Protein AF-A0A520JS48-F1 (afdb_monomer_lite)

Sequence (158 aa):
MTRPGLSRAAVHRIACAVVATEMARLRDPAPPAATRGDWPEAMPIGDEGLGLDSMEQLGALGALAEAFDLDDDTLGEGPPQTVGAWTDWILRAHATGTDRIAVRTSGSTGSPRLCVHAVPDLLEEAAFFATRFADRRRVVALVPADHLYGLVWTALLP

Radius of gyration: 15.55 Å; chains: 1; bounding box: 39×33×46 Å

Foldseek 3Di:
DDQDDFDLQLLLQQLQLQLLVQQVVVDVPRDDPVPGRPDDQAAFCPPRGVNQDPVSLVSSVVSLCLFQVDDPVLAPPDRDGTSNSSSVSSVSRVVVPRQKGWAWDPQPPHGTDIDIDGNSVLLVVLVVVCVVPVVDDDQDDPDRCSHSVCVNRVRRND

Secondary structure (DSSP, 8-state):
-PPPPPPHHHHHHHHHHHHHHHHHHHSSSPPPGGGSS---TT-BSSTTTT---HHHHHHHHHHHHHHHT--GGGS-SS---BHHHHHHHHHHHHHHT--EEEEE---TTSS--EEEEEHHHHHHHHHHHHHHTTT-------S-TTSHHHIIIIII--

pLDDT: mean 88.75, std 9.82, range [43.44, 97.25]

Structure (mmCIF, N/CA/C/O backbone):
data_AF-A0A520JS48-F1
#
_entry.id   AF-A0A520JS48-F1
#
loop_
_atom_site.group_PDB
_atom_site.id
_atom_site.type_symbol
_atom_site.label_atom_id
_atom_site.label_alt_id
_atom_site.label_comp_id
_atom_site.label_asym_id
_atom_site.label_entity_id
_atom_site.label_seq_id
_atom_site.pdbx_PDB_ins_code
_atom_site.Cartn_x
_atom_site.Cartn_y
_atom_site.Cartn_z
_atom_site.occupancy
_atom_site.B_iso_or_equiv
_atom_site.auth_seq_id
_atom_site.auth_comp_id
_atom_site.auth_asym_id
_atom_site.auth_atom_id
_atom_site.pdbx_PDB_model_num
ATOM 1 N N . MET A 1 1 ? 1.373 10.413 -24.284 1.00 43.44 1 MET A N 1
ATOM 2 C CA . MET A 1 1 ? 1.619 9.094 -23.665 1.00 43.44 1 MET A CA 1
ATOM 3 C C . MET A 1 1 ? 1.096 9.181 -22.245 1.00 43.44 1 MET A C 1
ATOM 5 O O . MET A 1 1 ? 1.513 10.086 -21.536 1.00 43.44 1 MET A O 1
ATOM 9 N N . THR A 1 2 ? 0.122 8.357 -21.867 1.00 55.44 2 THR A N 1
ATOM 10 C CA . THR A 1 2 ? -0.364 8.269 -20.482 1.00 55.44 2 THR A CA 1
ATOM 11 C C . THR A 1 2 ? 0.753 7.695 -19.614 1.00 55.44 2 THR A C 1
ATOM 13 O O . THR A 1 2 ? 1.323 6.661 -19.961 1.00 55.44 2 THR A O 1
ATOM 16 N N . ARG A 1 3 ? 1.118 8.384 -18.526 1.00 63.75 3 ARG A N 1
ATOM 17 C CA . ARG A 1 3 ? 2.050 7.834 -17.532 1.00 63.75 3 ARG A CA 1
ATOM 18 C C . ARG A 1 3 ? 1.439 6.556 -16.937 1.00 63.75 3 ARG A C 1
ATOM 20 O O . ARG A 1 3 ? 0.235 6.559 -16.672 1.00 63.75 3 ARG A O 1
ATOM 27 N N . PRO A 1 4 ? 2.213 5.473 -16.753 1.00 75.06 4 PRO A N 1
ATOM 28 C CA . PRO A 1 4 ? 1.721 4.306 -16.034 1.00 75.06 4 PRO A CA 1
ATOM 29 C C . PRO A 1 4 ? 1.412 4.712 -14.588 1.00 75.06 4 PRO A C 1
ATOM 31 O O . PRO A 1 4 ? 2.212 5.394 -13.955 1.00 75.06 4 PRO A O 1
ATOM 34 N N . GLY A 1 5 ? 0.232 4.334 -14.099 1.00 87.00 5 GLY A N 1
ATOM 35 C CA . GLY A 1 5 ? -0.187 4.544 -12.714 1.00 87.00 5 GLY A CA 1
ATOM 36 C C . GLY A 1 5 ? -0.090 3.257 -11.897 1.00 87.00 5 GLY A C 1
ATOM 37 O O . GLY A 1 5 ? 0.118 2.171 -12.445 1.00 87.00 5 GLY A O 1
ATOM 38 N N . LEU A 1 6 ? -0.273 3.368 -10.581 1.00 93.75 6 LEU A N 1
ATOM 39 C CA . LEU A 1 6 ? -0.342 2.205 -9.698 1.00 93.75 6 LEU A CA 1
ATOM 40 C C . LEU A 1 6 ? -1.542 1.322 -10.063 1.00 93.75 6 LEU A C 1
ATOM 42 O O . LEU A 1 6 ? -2.660 1.803 -10.251 1.00 93.75 6 LEU A O 1
ATOM 46 N N . SER A 1 7 ? -1.326 0.008 -10.134 1.00 94.44 7 SER A N 1
ATOM 47 C CA . SER A 1 7 ? -2.433 -0.934 -10.296 1.00 94.44 7 SER A CA 1
ATOM 48 C C . SER A 1 7 ? -3.225 -1.061 -8.992 1.00 94.44 7 SER A C 1
ATOM 50 O O . SER A 1 7 ? -2.658 -0.986 -7.901 1.00 94.44 7 SER A O 1
ATOM 52 N N . ARG A 1 8 ? -4.530 -1.342 -9.090 1.00 95.81 8 ARG A N 1
ATOM 53 C CA . ARG A 1 8 ? -5.386 -1.620 -7.922 1.00 95.81 8 ARG A CA 1
ATOM 54 C C . ARG A 1 8 ? -4.809 -2.719 -7.025 1.00 95.81 8 ARG A C 1
ATOM 56 O O . ARG A 1 8 ? -4.783 -2.564 -5.812 1.00 95.81 8 ARG A O 1
ATOM 63 N N . ALA A 1 9 ? -4.283 -3.790 -7.623 1.00 95.19 9 ALA A N 1
ATOM 64 C CA . ALA A 1 9 ? -3.664 -4.883 -6.878 1.00 95.19 9 ALA A CA 1
ATOM 65 C C . ALA A 1 9 ? -2.409 -4.439 -6.105 1.00 95.19 9 ALA A C 1
ATOM 67 O O . ALA A 1 9 ? -2.207 -4.875 -4.973 1.00 95.19 9 ALA A O 1
ATOM 68 N N . ALA A 1 10 ? -1.579 -3.570 -6.692 1.00 95.25 10 ALA A N 1
ATOM 69 C CA . ALA A 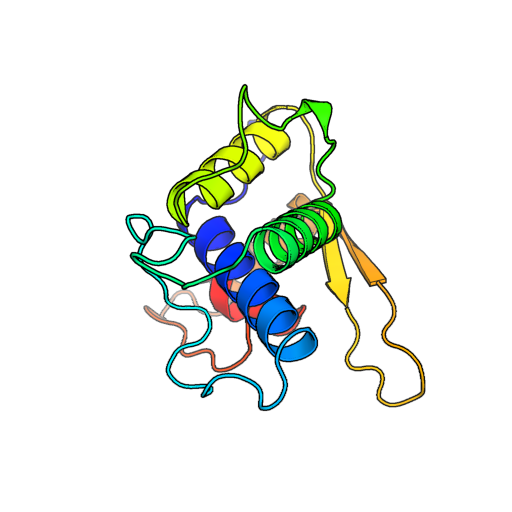1 10 ? -0.413 -3.020 -6.009 1.00 95.25 10 ALA A CA 1
ATOM 70 C C . ALA A 1 10 ? -0.832 -2.126 -4.835 1.00 95.25 10 ALA A C 1
ATOM 72 O O . ALA A 1 10 ? -0.380 -2.352 -3.714 1.00 95.25 10 ALA A O 1
ATOM 73 N N . VAL A 1 11 ? -1.747 -1.177 -5.072 1.00 96.88 11 VAL A N 1
ATOM 74 C CA . VAL A 1 11 ? -2.274 -0.285 -4.024 1.00 96.88 11 VAL A CA 1
ATOM 75 C C . VAL A 1 11 ? -2.865 -1.088 -2.873 1.00 96.88 11 VAL A C 1
ATOM 77 O O . VAL A 1 11 ? -2.534 -0.825 -1.723 1.00 96.88 11 VAL A O 1
ATOM 80 N N . HIS A 1 12 ? -3.664 -2.110 -3.175 1.00 96.94 12 HIS A N 1
ATOM 81 C CA . HIS A 1 12 ? -4.269 -2.972 -2.169 1.00 96.94 12 HIS A CA 1
ATOM 82 C C . HIS A 1 12 ? -3.224 -3.646 -1.266 1.00 96.94 12 HIS A C 1
ATOM 84 O O . HIS A 1 12 ? -3.346 -3.599 -0.043 1.00 96.94 12 HIS A O 1
ATOM 90 N N . ARG A 1 13 ? -2.164 -4.235 -1.845 1.00 95.44 13 ARG A N 1
ATOM 91 C CA . ARG A 1 13 ? -1.099 -4.888 -1.059 1.00 95.44 13 ARG A CA 1
ATOM 92 C C . ARG A 1 13 ? -0.329 -3.898 -0.192 1.00 95.44 13 ARG A C 1
ATOM 94 O O . ARG A 1 13 ? -0.024 -4.207 0.956 1.00 95.44 13 ARG A O 1
ATOM 101 N N . ILE A 1 14 ? -0.026 -2.718 -0.730 1.00 96.44 14 ILE A N 1
ATOM 102 C CA . ILE A 1 14 ? 0.685 -1.667 0.008 1.00 96.44 14 ILE A CA 1
ATOM 103 C C . ILE A 1 14 ? -0.191 -1.154 1.154 1.00 96.44 14 ILE A C 1
ATOM 105 O O . ILE A 1 14 ? 0.267 -1.117 2.291 1.00 96.44 14 ILE A O 1
ATOM 109 N N . ALA A 1 15 ? -1.461 -0.840 0.887 1.00 97.00 15 ALA A N 1
ATOM 110 C CA . ALA A 1 15 ? -2.398 -0.349 1.893 1.00 97.00 15 ALA A CA 1
ATOM 111 C C . ALA A 1 15 ? -2.578 -1.350 3.044 1.00 97.00 15 ALA A C 1
ATOM 113 O O . ALA A 1 15 ? -2.477 -0.974 4.211 1.00 97.00 15 ALA A O 1
ATOM 114 N N . CYS A 1 16 ? -2.766 -2.636 2.731 1.00 96.25 16 CYS A N 1
ATOM 115 C CA . CYS A 1 16 ? -2.875 -3.668 3.759 1.00 96.25 16 CYS A CA 1
ATOM 116 C C . CYS A 1 16 ? -1.588 -3.798 4.589 1.00 96.25 16 CYS A C 1
ATOM 118 O O . CYS A 1 16 ? -1.669 -3.958 5.805 1.00 96.25 16 CYS A O 1
ATOM 120 N N . ALA A 1 17 ? -0.407 -3.708 3.964 1.00 95.00 17 ALA A N 1
ATOM 121 C CA . ALA A 1 17 ? 0.867 -3.754 4.682 1.00 95.00 17 ALA A CA 1
ATOM 122 C C . ALA A 1 17 ? 1.045 -2.550 5.623 1.00 95.00 17 ALA A C 1
ATOM 124 O O . ALA A 1 17 ? 1.350 -2.744 6.799 1.00 95.00 17 ALA A O 1
ATOM 125 N N . VAL A 1 18 ? 0.777 -1.333 5.137 1.00 95.56 18 VAL A N 1
ATOM 126 C CA . VAL A 1 18 ? 0.857 -0.091 5.927 1.00 95.56 18 VAL A CA 1
ATOM 127 C C . VAL A 1 18 ? -0.059 -0.164 7.146 1.00 95.56 18 VAL A C 1
ATOM 129 O O . VAL A 1 18 ? 0.388 0.052 8.274 1.00 95.56 18 VAL A O 1
ATOM 132 N N . VAL A 1 19 ? -1.328 -0.533 6.947 1.00 95.25 19 VAL A N 1
ATOM 133 C CA . VAL A 1 19 ? -2.291 -0.628 8.051 1.00 95.25 19 VAL A CA 1
ATOM 134 C C . VAL A 1 19 ? -1.918 -1.754 9.014 1.00 95.25 19 VAL A C 1
ATOM 136 O O . VAL A 1 19 ? -2.012 -1.571 10.224 1.00 95.25 19 VAL A O 1
ATOM 139 N N . ALA A 1 20 ? -1.434 -2.898 8.526 1.00 93.38 20 ALA A N 1
ATOM 140 C CA . ALA A 1 20 ? -0.993 -3.980 9.403 1.00 93.38 20 ALA A CA 1
ATOM 141 C C . ALA A 1 20 ? 0.195 -3.577 10.293 1.00 93.38 20 ALA A C 1
ATOM 143 O O . ALA A 1 20 ? 0.241 -3.969 11.465 1.00 93.38 20 ALA A O 1
ATOM 144 N N . THR A 1 21 ? 1.138 -2.795 9.763 1.00 91.19 21 THR A N 1
ATOM 145 C CA . THR A 1 21 ? 2.250 -2.229 10.539 1.00 91.19 21 THR A CA 1
ATOM 146 C C . THR A 1 21 ? 1.750 -1.229 11.575 1.00 91.19 21 THR A C 1
ATOM 148 O O . THR A 1 21 ? 2.160 -1.299 12.735 1.00 91.19 21 THR A O 1
ATOM 151 N N . GLU A 1 22 ? 0.810 -0.360 11.205 1.00 92.56 22 GLU A N 1
ATOM 152 C CA . GLU A 1 22 ? 0.241 0.622 12.130 1.00 92.56 22 GLU A CA 1
ATOM 153 C C . GLU A 1 22 ? -0.572 -0.041 13.253 1.00 92.56 22 GLU A C 1
ATOM 155 O O . GLU A 1 22 ? -0.377 0.263 14.429 1.00 92.56 22 GLU A O 1
ATOM 160 N N . MET A 1 23 ? -1.395 -1.042 12.937 1.00 90.44 23 MET A N 1
ATOM 161 C CA . MET A 1 23 ? -2.104 -1.841 13.944 1.00 90.44 23 MET A CA 1
ATOM 162 C C . MET A 1 23 ? -1.139 -2.525 14.917 1.00 90.44 23 MET A C 1
ATOM 164 O O . MET A 1 23 ? -1.391 -2.571 16.120 1.00 90.44 23 MET A O 1
ATOM 168 N N . ALA A 1 24 ? -0.022 -3.061 14.414 1.00 89.00 24 ALA A N 1
ATOM 169 C CA . ALA A 1 24 ? 0.999 -3.680 15.255 1.00 89.00 24 ALA A CA 1
ATOM 170 C C . ALA A 1 24 ? 1.724 -2.675 16.160 1.00 89.00 24 ALA A C 1
ATOM 172 O O . ALA A 1 24 ? 2.263 -3.078 17.188 1.00 89.00 24 ALA A O 1
ATOM 173 N N . ARG A 1 25 ? 1.737 -1.391 15.790 1.00 87.38 25 ARG A N 1
ATOM 174 C CA . ARG A 1 25 ? 2.275 -0.297 16.603 1.00 87.38 25 ARG A CA 1
ATOM 175 C C . ARG A 1 25 ? 1.291 0.156 17.686 1.00 87.38 25 ARG A C 1
ATOM 177 O O . ARG A 1 25 ? 1.731 0.554 18.761 1.00 87.38 25 ARG A O 1
ATOM 184 N N . LEU A 1 26 ? -0.010 0.133 17.390 1.00 87.62 26 LEU A N 1
ATOM 185 C CA . LEU A 1 26 ? -1.070 0.608 18.287 1.00 87.62 26 LEU A CA 1
ATOM 186 C C . LEU A 1 26 ? -1.507 -0.437 19.326 1.00 87.62 26 LEU A C 1
ATOM 188 O O . LEU A 1 26 ? -1.907 -0.061 20.426 1.00 87.62 26 LEU A O 1
ATOM 192 N N . ARG A 1 27 ? -1.422 -1.733 19.003 1.00 86.88 27 ARG A N 1
ATOM 193 C CA . ARG A 1 27 ? -1.875 -2.830 19.875 1.00 86.88 27 ARG A CA 1
ATOM 194 C C . ARG A 1 27 ? -0.732 -3.455 20.676 1.00 86.88 27 ARG A C 1
ATOM 196 O O . ARG A 1 27 ? 0.302 -3.808 20.112 1.00 86.88 27 ARG A O 1
ATOM 203 N N . ASP A 1 28 ? -0.980 -3.698 21.963 1.00 81.88 28 ASP A N 1
ATOM 204 C CA . ASP A 1 28 ? -0.127 -4.504 22.844 1.00 81.88 28 ASP A CA 1
ATOM 205 C C . ASP A 1 28 ? -0.968 -5.595 23.550 1.00 81.88 28 ASP A C 1
ATOM 207 O O . ASP A 1 28 ? -1.863 -5.255 24.329 1.00 81.88 28 ASP A O 1
ATOM 211 N N . PRO A 1 29 ? -0.747 -6.899 23.279 1.00 80.00 29 PRO A N 1
ATOM 212 C CA . PRO A 1 29 ? 0.253 -7.448 22.367 1.00 80.00 29 PRO A CA 1
ATOM 213 C C . PRO A 1 29 ? -0.122 -7.249 20.894 1.00 80.00 29 PRO A C 1
ATOM 215 O O . PRO A 1 29 ? -1.295 -7.241 20.513 1.00 80.00 29 PRO A O 1
ATOM 218 N N . ALA A 1 30 ? 0.897 -7.149 20.043 1.00 74.50 30 ALA A N 1
ATOM 219 C CA . ALA A 1 30 ? 0.693 -7.010 18.609 1.00 74.50 30 ALA A CA 1
ATOM 220 C C . ALA A 1 30 ? -0.052 -8.234 18.020 1.00 74.50 30 ALA A C 1
ATOM 222 O O . ALA A 1 30 ? 0.212 -9.374 18.420 1.00 74.50 30 ALA A O 1
ATOM 223 N N . PRO A 1 31 ? -0.934 -8.041 17.020 1.00 72.19 31 PRO A N 1
ATOM 224 C CA . PRO A 1 31 ? -1.699 -9.127 16.413 1.00 72.19 31 PRO A CA 1
ATOM 225 C C . PRO A 1 31 ? -0.786 -10.157 15.719 1.00 72.19 31 PRO A C 1
ATOM 227 O O . PRO A 1 31 ? 0.287 -9.782 15.231 1.00 72.19 31 PRO A O 1
ATOM 230 N N . PRO A 1 32 ? -1.187 -11.440 15.618 1.00 68.19 32 PRO A N 1
ATOM 231 C CA . PRO A 1 32 ? -0.378 -12.489 14.993 1.00 68.19 32 PRO A CA 1
ATOM 232 C C . PRO A 1 32 ? 0.061 -12.136 13.564 1.00 68.19 32 PRO A C 1
ATOM 234 O O . PRO A 1 32 ? -0.698 -11.555 12.795 1.00 68.19 32 PRO A O 1
ATOM 237 N N . ALA A 1 33 ? 1.279 -12.521 13.170 1.00 63.53 33 ALA A N 1
ATOM 238 C CA . ALA A 1 33 ? 1.807 -12.215 11.835 1.00 63.53 33 ALA A CA 1
ATOM 239 C C . ALA A 1 33 ? 0.995 -12.859 10.692 1.00 63.53 33 ALA A C 1
ATOM 241 O O . ALA A 1 33 ? 0.868 -12.268 9.628 1.00 63.53 33 ALA A O 1
ATOM 242 N N . ALA A 1 34 ? 0.400 -14.035 10.928 1.00 52.84 34 ALA A N 1
ATOM 243 C CA . ALA A 1 34 ? -0.387 -14.773 9.935 1.00 52.84 34 ALA A CA 1
ATOM 244 C C . ALA A 1 34 ? -1.698 -14.075 9.518 1.00 52.84 34 ALA A C 1
ATOM 246 O O . ALA A 1 34 ? -2.314 -14.473 8.537 1.00 52.84 34 ALA A O 1
A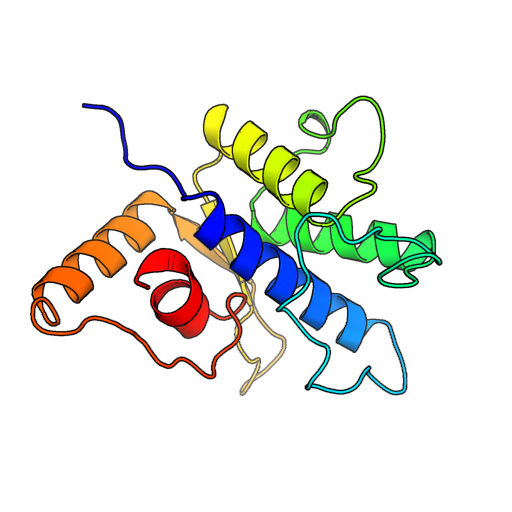TOM 247 N N . THR A 1 35 ? -2.131 -13.051 10.258 1.00 60.50 35 THR A N 1
ATOM 248 C CA . THR A 1 35 ? -3.343 -12.267 9.971 1.00 60.50 35 THR A CA 1
ATOM 249 C C . THR A 1 35 ? -3.036 -10.880 9.401 1.00 60.50 35 THR A C 1
ATOM 251 O O . THR A 1 35 ? -3.945 -10.062 9.294 1.00 60.50 35 THR A O 1
ATOM 254 N N . ARG A 1 36 ? -1.770 -10.575 9.079 1.00 68.25 36 ARG A N 1
ATOM 255 C CA . ARG A 1 36 ? -1.337 -9.240 8.637 1.00 68.25 36 ARG A CA 1
ATOM 256 C C . ARG A 1 36 ? -1.279 -9.150 7.113 1.00 68.25 36 ARG A C 1
ATOM 258 O O . ARG A 1 36 ? -0.564 -9.922 6.488 1.00 68.25 36 ARG A O 1
ATOM 265 N N . GLY A 1 37 ? -1.950 -8.153 6.539 1.00 71.19 37 GLY A N 1
ATOM 266 C CA . GLY A 1 37 ? -1.601 -7.636 5.212 1.00 71.19 37 GLY A CA 1
ATOM 267 C C . GLY A 1 37 ? -2.230 -8.322 3.990 1.00 71.19 37 GLY A C 1
ATOM 268 O O . GLY A 1 37 ? -2.075 -7.794 2.895 1.00 71.19 37 GLY A O 1
ATOM 269 N N . ASP A 1 38 ? -2.973 -9.421 4.162 1.00 83.44 38 ASP A N 1
ATOM 270 C CA . ASP A 1 38 ? -3.628 -10.171 3.068 1.00 83.44 38 ASP A CA 1
ATOM 271 C C . ASP A 1 38 ? -5.169 -10.151 3.179 1.00 83.44 38 ASP A C 1
ATOM 273 O O . ASP A 1 38 ? -5.858 -11.141 2.916 1.00 83.44 38 ASP A O 1
ATOM 277 N N . TRP A 1 39 ? -5.738 -9.032 3.627 1.00 93.19 39 TRP A N 1
ATOM 278 C CA . TRP A 1 39 ? -7.186 -8.901 3.811 1.00 93.19 39 TRP A CA 1
ATOM 279 C C . TRP A 1 39 ? -7.913 -8.752 2.470 1.00 93.19 39 TRP A C 1
ATOM 281 O O . TRP A 1 39 ? -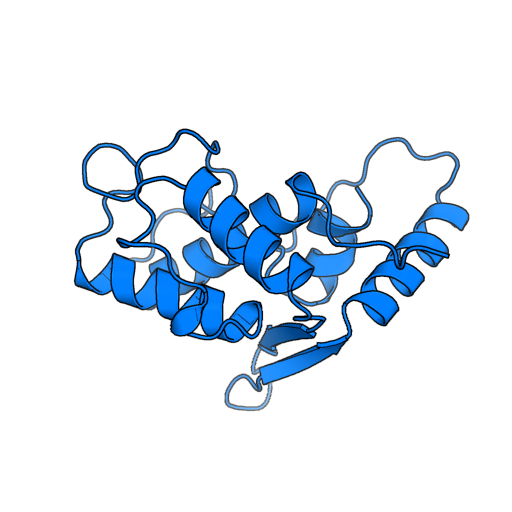7.402 -8.075 1.589 1.00 93.19 39 TRP A O 1
ATOM 291 N N . PRO A 1 40 ? -9.100 -9.351 2.275 1.00 95.06 40 PRO A N 1
ATOM 292 C CA . PRO A 1 40 ? -9.859 -9.168 1.042 1.00 95.06 40 PRO A CA 1
ATOM 293 C C . PRO A 1 40 ? -10.482 -7.768 0.978 1.00 95.06 40 PRO A C 1
ATOM 295 O O . PRO A 1 40 ? -10.897 -7.223 1.996 1.00 95.06 40 PRO A O 1
ATOM 298 N N . GLU A 1 41 ? -10.663 -7.223 -0.229 1.00 96.50 41 GLU A N 1
ATOM 299 C CA . GLU A 1 41 ? -11.230 -5.875 -0.427 1.00 96.50 41 GLU A CA 1
ATOM 300 C C . GLU A 1 41 ? -12.610 -5.674 0.225 1.00 96.50 41 GLU A C 1
ATOM 302 O O . GLU A 1 41 ? -12.936 -4.581 0.684 1.00 96.50 41 GLU A O 1
ATOM 307 N N . ALA A 1 42 ? -13.425 -6.729 0.282 1.00 96.69 42 ALA A N 1
ATOM 308 C CA . ALA A 1 42 ? -14.755 -6.684 0.884 1.00 96.69 42 ALA A CA 1
ATOM 309 C C . ALA A 1 42 ? -14.738 -6.684 2.424 1.00 96.69 42 ALA A C 1
ATOM 311 O O . ALA A 1 42 ? -15.795 -6.550 3.033 1.00 96.69 42 ALA A O 1
ATOM 312 N N . MET A 1 43 ? -13.573 -6.865 3.058 1.00 96.06 43 MET A N 1
ATOM 313 C CA . MET A 1 43 ? -13.461 -6.931 4.512 1.00 96.06 43 MET A CA 1
ATOM 314 C C . MET A 1 43 ? -13.868 -5.594 5.150 1.00 96.06 43 MET A C 1
ATOM 316 O O . MET A 1 43 ? -13.275 -4.562 4.807 1.00 96.06 43 MET A O 1
ATOM 320 N N . PRO A 1 44 ? -14.846 -5.600 6.077 1.00 96.69 44 PRO A N 1
ATOM 321 C CA . PRO A 1 44 ? -15.182 -4.426 6.871 1.00 96.69 44 PRO A CA 1
ATOM 322 C C . PRO A 1 44 ? -14.011 -3.994 7.757 1.00 96.69 44 PRO A C 1
ATOM 324 O O . PRO A 1 44 ? -13.221 -4.817 8.220 1.00 96.69 44 PRO A O 1
ATOM 327 N N . ILE A 1 45 ? -13.908 -2.695 8.020 1.00 95.00 45 ILE A N 1
ATOM 328 C CA . ILE A 1 45 ? -12.839 -2.142 8.861 1.00 95.00 45 ILE A CA 1
ATOM 329 C C . ILE A 1 45 ? -13.174 -2.252 10.357 1.00 95.00 45 ILE A C 1
ATOM 331 O O . ILE A 1 45 ? -12.295 -2.540 11.167 1.00 95.00 45 ILE A O 1
ATOM 335 N N . GLY A 1 46 ? -14.438 -2.036 10.724 1.00 92.69 46 GLY A N 1
ATOM 336 C CA . GLY A 1 46 ? -14.901 -2.102 12.113 1.00 92.69 46 GLY A CA 1
ATOM 337 C C . GLY A 1 46 ? -15.072 -3.531 12.642 1.00 92.69 46 GLY A C 1
ATOM 338 O O . GLY A 1 46 ? -14.500 -4.484 12.110 1.00 92.69 46 GLY A O 1
ATOM 339 N N . ASP A 1 47 ? -15.900 -3.675 13.677 1.00 89.19 47 ASP A N 1
ATOM 340 C CA . ASP A 1 47 ? -16.105 -4.912 14.455 1.00 89.19 47 ASP A CA 1
ATOM 341 C C . ASP A 1 47 ? -16.454 -6.161 13.627 1.00 89.19 47 ASP A C 1
ATOM 343 O O . ASP A 1 47 ? -16.092 -7.272 14.006 1.00 89.19 47 ASP A O 1
ATOM 347 N N . GLU A 1 48 ? -17.120 -6.002 12.479 1.00 89.81 48 GLU A N 1
ATOM 348 C CA . GLU A 1 48 ? -17.497 -7.119 11.597 1.00 89.81 48 GLU A CA 1
ATOM 349 C C . GLU A 1 48 ? -16.345 -7.645 10.715 1.00 89.81 48 GLU A C 1
ATOM 351 O O . GLU A 1 48 ? -16.528 -8.606 9.964 1.00 89.81 48 GLU A O 1
ATOM 356 N N . GLY A 1 49 ? -15.160 -7.032 10.775 1.00 92.69 49 GLY A N 1
ATOM 357 C CA . GLY A 1 49 ? -13.995 -7.444 9.993 1.00 92.69 49 GLY A CA 1
ATOM 358 C C . GLY A 1 49 ? -12.686 -7.290 10.758 1.00 92.69 49 GLY A C 1
ATOM 359 O O . GLY A 1 49 ? -12.331 -8.160 11.551 1.00 92.69 49 GLY A O 1
ATOM 360 N N . LEU A 1 50 ? -11.934 -6.218 10.500 1.00 90.81 50 LEU A N 1
ATOM 361 C CA . LEU A 1 50 ? -10.629 -5.996 11.144 1.00 90.81 50 LEU A CA 1
ATOM 362 C C . LEU A 1 50 ? -10.725 -5.657 12.637 1.00 90.81 50 LEU A C 1
ATOM 364 O O . LEU A 1 50 ? -9.721 -5.748 13.352 1.00 90.81 50 LEU A O 1
ATOM 368 N N . GLY A 1 51 ? -11.917 -5.280 13.105 1.00 92.19 51 GLY A N 1
ATOM 369 C CA . GLY A 1 51 ? -12.163 -4.903 14.489 1.00 92.19 51 GLY A CA 1
ATOM 370 C C . GLY A 1 51 ? -11.365 -3.674 14.894 1.00 92.19 51 GLY A C 1
ATOM 371 O O . GLY A 1 51 ? -10.807 -3.672 15.988 1.00 92.19 51 GLY A O 1
ATOM 372 N N . LEU A 1 52 ? -11.214 -2.698 13.989 1.00 92.38 52 LEU A N 1
ATOM 373 C CA . LEU A 1 52 ? -10.594 -1.419 14.323 1.00 92.38 52 LEU A CA 1
ATOM 374 C C . LEU A 1 52 ? -11.610 -0.527 15.028 1.00 92.38 52 LEU A C 1
ATOM 376 O O . LEU A 1 52 ? -12.654 -0.204 14.449 1.00 92.38 52 LEU A O 1
ATOM 380 N N . ASP A 1 53 ? -11.278 -0.079 16.235 1.00 91.94 53 ASP A N 1
ATOM 381 C CA . ASP A 1 53 ? -12.043 0.981 16.890 1.00 91.94 53 ASP A CA 1
ATOM 382 C C . ASP A 1 53 ? -11.834 2.342 16.192 1.00 91.94 53 ASP A C 1
ATOM 384 O O . ASP A 1 53 ? -10.996 2.489 15.300 1.00 91.94 53 ASP A O 1
ATOM 388 N N . SER A 1 54 ? -12.592 3.373 16.574 1.00 92.00 54 SER A N 1
ATOM 389 C CA . SER A 1 54 ? -12.512 4.689 15.921 1.00 92.00 54 SER A CA 1
ATOM 390 C C . SER A 1 54 ? -11.120 5.336 15.981 1.00 92.00 54 SER A C 1
ATOM 392 O O . SER A 1 54 ? -10.761 6.095 15.079 1.00 92.00 54 SER A O 1
ATOM 394 N N . MET A 1 55 ? -10.336 5.071 17.031 1.00 92.06 55 MET A N 1
ATOM 395 C CA . MET A 1 55 ? -8.987 5.622 17.181 1.00 92.06 55 MET A CA 1
ATOM 396 C C . MET A 1 55 ? -7.996 4.875 16.288 1.00 92.06 55 MET A C 1
ATOM 398 O O . MET A 1 55 ? -7.166 5.499 15.628 1.00 92.06 55 MET A O 1
ATOM 402 N N . GLU A 1 56 ? -8.116 3.553 16.214 1.00 93.12 56 GLU A N 1
ATOM 403 C CA . GLU A 1 56 ? -7.314 2.718 15.322 1.00 93.12 56 GLU A CA 1
ATOM 404 C C . GLU A 1 56 ? -7.641 2.977 13.849 1.00 93.12 56 GLU A C 1
ATOM 406 O O . GLU A 1 56 ? -6.734 3.014 13.019 1.00 93.12 56 GLU A O 1
ATOM 411 N N . GLN A 1 57 ? -8.911 3.231 13.521 1.00 94.50 57 GLN A N 1
ATOM 412 C CA . GLN A 1 57 ? -9.320 3.662 12.184 1.00 94.50 57 GLN A CA 1
ATOM 413 C C . GLN A 1 57 ? -8.665 4.990 11.805 1.00 94.50 57 GLN A C 1
ATOM 415 O O . GLN A 1 57 ? -8.115 5.106 10.711 1.00 94.50 57 GLN A O 1
ATOM 420 N N . LEU A 1 58 ? -8.662 5.972 12.710 1.00 93.81 58 LEU A N 1
ATOM 421 C CA . LEU A 1 58 ? -7.995 7.251 12.471 1.00 93.81 58 LEU A CA 1
ATOM 422 C C . LEU A 1 58 ? -6.478 7.076 12.288 1.00 93.81 58 LEU A C 1
ATOM 424 O O . LEU A 1 58 ? -5.898 7.680 11.388 1.00 93.81 58 LEU A O 1
ATOM 428 N N . GLY A 1 59 ? -5.848 6.213 13.092 1.00 94.00 59 GLY A N 1
ATOM 429 C CA . GLY A 1 59 ? -4.435 5.857 12.939 1.00 94.00 59 GLY A CA 1
ATOM 430 C C . GLY A 1 59 ? -4.136 5.215 11.582 1.00 94.00 59 GLY A C 1
ATOM 431 O O . GLY A 1 59 ? -3.205 5.630 10.894 1.00 94.00 59 GLY A O 1
ATOM 432 N N . ALA A 1 60 ? -4.970 4.266 11.149 1.00 95.06 60 ALA A N 1
ATOM 433 C CA . ALA A 1 60 ? -4.853 3.620 9.844 1.00 95.06 60 ALA A CA 1
ATOM 434 C C . ALA A 1 60 ? -4.988 4.624 8.687 1.00 95.06 60 ALA A C 1
ATOM 436 O O . ALA A 1 60 ? -4.174 4.601 7.765 1.00 95.06 60 ALA A O 1
ATOM 437 N N . LEU A 1 61 ? -5.968 5.535 8.745 1.00 95.50 61 LEU A N 1
ATOM 438 C CA . LEU A 1 61 ? -6.134 6.580 7.730 1.00 95.50 61 LEU A CA 1
ATOM 439 C C . LEU A 1 61 ? -4.935 7.534 7.695 1.00 95.50 61 LEU A C 1
ATOM 441 O O . LEU A 1 61 ? -4.450 7.840 6.610 1.00 95.50 61 LEU A O 1
ATOM 445 N N . GLY A 1 62 ? -4.413 7.937 8.857 1.00 94.94 62 GLY A N 1
ATOM 446 C CA . GLY A 1 62 ? -3.211 8.769 8.940 1.00 94.94 62 GLY A CA 1
ATOM 447 C C . GLY A 1 62 ? -1.970 8.080 8.368 1.00 94.94 62 GLY A C 1
ATOM 448 O O . GLY A 1 62 ? -1.209 8.698 7.627 1.00 94.94 62 GLY A O 1
ATOM 449 N N . ALA A 1 63 ? -1.787 6.786 8.643 1.00 95.44 63 ALA A N 1
ATOM 450 C CA . ALA A 1 63 ? -0.678 6.009 8.091 1.00 95.44 63 ALA A CA 1
ATOM 451 C C . ALA A 1 63 ? -0.783 5.855 6.565 1.00 95.44 63 ALA A C 1
ATOM 453 O O . ALA A 1 63 ? 0.221 5.975 5.864 1.00 95.44 63 ALA A O 1
ATOM 454 N N . LEU A 1 64 ? -1.992 5.635 6.036 1.00 96.31 64 LEU A N 1
ATOM 455 C CA . LEU A 1 64 ? -2.236 5.606 4.592 1.00 96.31 64 LEU A CA 1
ATOM 456 C C . LEU A 1 64 ? -1.996 6.976 3.948 1.00 96.31 64 LEU A C 1
ATOM 458 O O . LEU A 1 64 ? -1.370 7.038 2.893 1.00 96.31 64 LEU A O 1
ATOM 462 N N . ALA A 1 65 ? -2.436 8.060 4.590 1.00 95.25 65 ALA A N 1
ATOM 463 C CA . ALA A 1 65 ? -2.192 9.413 4.107 1.00 95.25 65 ALA A CA 1
ATOM 464 C C . ALA A 1 65 ? -0.694 9.749 4.067 1.00 95.25 65 ALA A C 1
ATOM 466 O O . ALA A 1 65 ? -0.217 10.225 3.040 1.00 95.25 65 ALA A O 1
ATOM 467 N N . GLU A 1 66 ? 0.072 9.416 5.117 1.00 95.06 66 GLU A N 1
ATOM 468 C CA . GLU A 1 66 ? 1.538 9.582 5.134 1.00 95.06 66 GLU A CA 1
ATOM 469 C C . GLU A 1 66 ? 2.201 8.740 4.030 1.00 95.06 66 GLU A C 1
ATOM 471 O O . GLU A 1 66 ? 3.070 9.231 3.310 1.00 95.06 66 GLU A O 1
ATOM 476 N N . ALA A 1 67 ? 1.787 7.478 3.874 1.00 96.25 67 ALA A N 1
ATOM 477 C CA . ALA A 1 67 ? 2.394 6.548 2.925 1.00 96.25 67 ALA A CA 1
ATOM 478 C C . ALA A 1 67 ? 2.125 6.908 1.459 1.00 96.25 67 ALA A C 1
ATOM 480 O O . ALA A 1 67 ? 2.975 6.649 0.611 1.00 96.25 67 ALA A O 1
ATOM 481 N N . PHE A 1 68 ? 0.965 7.484 1.148 1.00 95.38 68 PHE A N 1
ATOM 482 C CA . PHE A 1 68 ? 0.552 7.786 -0.224 1.00 95.38 68 PHE A CA 1
ATOM 483 C C . PHE A 1 68 ? 0.482 9.282 -0.533 1.00 95.38 68 PHE A C 1
ATOM 485 O O . PHE A 1 68 ? -0.009 9.619 -1.603 1.00 95.38 68 PHE A O 1
ATOM 492 N N . ASP A 1 69 ? 0.966 10.150 0.363 1.00 92.81 69 ASP A N 1
ATOM 493 C CA . ASP A 1 69 ? 0.944 11.614 0.206 1.00 92.81 69 ASP A CA 1
ATOM 494 C C . ASP A 1 69 ? -0.476 12.133 -0.103 1.00 92.81 69 ASP A C 1
ATOM 496 O O . ASP A 1 69 ? -0.712 12.838 -1.085 1.00 92.81 69 ASP A O 1
ATOM 500 N N . LEU A 1 70 ? -1.452 11.677 0.694 1.00 92.25 70 LEU A N 1
ATOM 501 C CA . LEU A 1 70 ? -2.872 11.992 0.506 1.00 92.25 70 LEU A CA 1
ATOM 502 C C . LEU A 1 70 ? -3.259 13.242 1.295 1.00 92.25 70 LEU A C 1
ATOM 504 O O . LEU A 1 70 ? -2.965 13.338 2.485 1.00 92.25 70 LEU A O 1
ATOM 508 N N . ASP A 1 71 ? -4.010 14.132 0.651 1.00 85.31 71 ASP A N 1
ATOM 509 C CA . ASP A 1 71 ? -4.651 15.268 1.311 1.00 85.31 71 ASP A CA 1
ATOM 510 C C . ASP A 1 71 ? -6.029 14.884 1.866 1.00 85.31 71 ASP A C 1
ATOM 512 O O . ASP A 1 71 ? -6.763 14.103 1.248 1.00 85.31 71 ASP A O 1
ATOM 516 N N . ASP A 1 72 ? -6.426 15.500 2.982 1.00 76.38 72 ASP A N 1
ATOM 517 C CA . ASP A 1 72 ? -7.750 15.310 3.598 1.00 76.38 72 ASP A CA 1
ATOM 518 C C . ASP A 1 72 ? -8.900 15.620 2.620 1.00 76.38 72 ASP A C 1
ATOM 520 O O . ASP A 1 72 ? -9.939 14.962 2.651 1.00 76.38 72 ASP A O 1
ATOM 524 N N . ASP A 1 73 ? -8.689 16.552 1.683 1.00 79.75 73 ASP A N 1
ATOM 525 C CA . ASP A 1 73 ? -9.660 16.939 0.648 1.00 79.75 73 ASP A CA 1
ATOM 526 C C . ASP A 1 73 ? -9.981 15.804 -0.345 1.00 79.75 73 ASP A C 1
ATOM 528 O O . ASP A 1 73 ? -10.978 15.857 -1.069 1.00 79.75 73 ASP A O 1
ATOM 532 N N . THR A 1 74 ? -9.143 14.763 -0.400 1.00 79.12 74 THR A N 1
ATOM 533 C CA . THR A 1 74 ? -9.374 13.577 -1.244 1.00 79.12 74 THR A CA 1
ATOM 534 C C . THR A 1 74 ? -10.257 12.530 -0.563 1.00 79.12 74 THR A C 1
ATOM 536 O O . THR A 1 74 ? -10.724 11.584 -1.215 1.00 79.12 74 THR A O 1
ATOM 539 N N . LEU A 1 75 ? -10.499 12.685 0.741 1.00 80.31 75 LEU A N 1
ATOM 540 C CA . LEU A 1 75 ? -11.412 11.843 1.495 1.00 80.31 75 LEU A CA 1
ATOM 541 C C . LEU A 1 75 ? -12.852 12.152 1.047 1.00 80.31 75 LEU A C 1
ATOM 543 O O . LEU A 1 75 ? -13.237 13.302 0.860 1.00 80.31 75 LEU A O 1
ATOM 547 N N . GLY A 1 76 ? -13.652 11.109 0.800 1.00 77.06 76 GLY A N 1
ATOM 548 C CA . GLY A 1 76 ? -15.047 11.284 0.370 1.00 77.06 76 GLY A CA 1
ATOM 549 C C . GLY A 1 76 ? -15.952 11.827 1.484 1.00 77.06 76 GLY A C 1
ATOM 550 O O . GLY A 1 76 ? -15.488 12.214 2.549 1.00 77.06 76 GLY A O 1
ATOM 551 N N . GLU A 1 77 ? -17.273 11.764 1.282 1.00 77.88 77 GLU A N 1
ATOM 552 C CA . GLU A 1 77 ? -18.276 12.235 2.262 1.00 77.88 77 GLU A CA 1
ATOM 553 C C . GLU A 1 77 ? -18.235 11.509 3.628 1.00 77.88 77 GLU A C 1
ATOM 555 O O . GLU A 1 77 ? -18.906 11.924 4.571 1.00 77.88 77 GLU A O 1
ATOM 560 N N . GLY A 1 78 ? -17.441 10.443 3.763 1.00 83.44 78 GLY A N 1
ATOM 561 C CA . GLY A 1 78 ? -17.205 9.755 5.027 1.00 83.44 78 GLY A CA 1
ATOM 562 C C . GLY A 1 78 ? -15.942 8.887 5.010 1.00 83.44 78 GLY A C 1
ATOM 563 O O . GLY A 1 78 ? -15.372 8.637 3.939 1.00 83.44 78 GLY A O 1
ATOM 564 N N . PRO A 1 79 ? -15.496 8.410 6.189 1.00 86.19 79 PRO A N 1
ATOM 565 C CA . PRO A 1 79 ? -14.324 7.554 6.292 1.00 86.19 79 PRO A CA 1
ATOM 566 C C . PRO A 1 79 ? -14.561 6.214 5.571 1.00 86.19 79 PRO A C 1
ATOM 568 O O . PRO A 1 79 ? -15.674 5.676 5.632 1.00 86.19 79 PRO A O 1
ATOM 571 N N . PRO A 1 80 ? -13.533 5.644 4.914 1.00 92.75 80 PRO A N 1
ATOM 572 C CA . PRO A 1 80 ? -13.590 4.308 4.330 1.00 92.75 80 PRO A CA 1
ATOM 573 C C . PRO A 1 80 ? -14.147 3.276 5.318 1.00 92.75 80 PRO A C 1
ATOM 575 O O . PRO A 1 80 ? -13.759 3.270 6.481 1.00 92.75 80 PRO A O 1
ATOM 578 N N . GLN A 1 81 ? -15.044 2.403 4.847 1.00 94.94 81 GLN A N 1
ATOM 579 C CA . GLN A 1 81 ? -15.683 1.359 5.670 1.00 94.94 81 GLN A CA 1
ATOM 580 C C . GLN A 1 81 ? -15.179 -0.059 5.356 1.00 94.94 81 GLN A C 1
ATOM 582 O O . GLN A 1 81 ? -15.402 -0.988 6.131 1.00 94.94 81 GLN A O 1
ATOM 587 N N . THR A 1 82 ? -14.475 -0.230 4.234 1.00 97.06 82 THR A N 1
ATOM 588 C CA . THR A 1 82 ? -13.898 -1.506 3.794 1.00 97.06 82 THR A CA 1
ATOM 589 C C . THR A 1 82 ? -12.450 -1.333 3.346 1.00 97.06 82 THR A C 1
ATOM 591 O O . THR A 1 82 ? -12.036 -0.240 2.954 1.00 97.06 82 THR A O 1
ATOM 594 N N . VAL A 1 83 ? -11.688 -2.428 3.327 1.00 97.12 83 VAL A N 1
ATOM 595 C CA . VAL A 1 83 ? -10.312 -2.453 2.792 1.00 97.12 83 VAL A CA 1
ATOM 596 C C . VAL A 1 83 ? -10.264 -1.966 1.334 1.00 97.12 83 VAL A C 1
ATOM 598 O O . VAL A 1 83 ? -9.379 -1.206 0.936 1.00 97.12 83 VAL A O 1
ATOM 601 N N . GLY A 1 84 ? -11.257 -2.342 0.526 1.00 97.25 84 GLY A N 1
ATOM 602 C CA . GLY A 1 84 ? -11.401 -1.880 -0.854 1.00 97.25 84 GLY A CA 1
ATOM 603 C C . GLY A 1 84 ? -11.605 -0.367 -0.958 1.00 97.25 84 GLY A C 1
ATOM 604 O O . GLY A 1 84 ? -11.057 0.247 -1.874 1.00 97.25 84 GLY A O 1
ATOM 605 N N . ALA A 1 85 ? -12.296 0.242 0.012 1.00 96.56 85 ALA A N 1
ATOM 606 C CA . ALA A 1 85 ? -12.515 1.685 0.057 1.00 96.56 85 ALA A CA 1
ATOM 607 C C . ALA A 1 85 ? -11.232 2.476 0.379 1.00 96.56 85 ALA A C 1
ATOM 609 O O . ALA A 1 85 ? -11.086 3.598 -0.107 1.00 96.56 85 ALA A O 1
ATOM 610 N N . TRP A 1 86 ? -10.266 1.898 1.110 1.00 96.62 86 TRP A N 1
ATOM 611 C CA . TRP A 1 86 ? -8.913 2.475 1.196 1.00 96.62 86 TRP A CA 1
ATOM 612 C C . TRP A 1 86 ? -8.263 2.541 -0.183 1.00 96.62 86 TRP A C 1
ATOM 614 O O . TRP A 1 86 ? -7.728 3.572 -0.581 1.00 96.62 86 TRP A O 1
ATOM 624 N N . THR A 1 87 ? -8.363 1.445 -0.935 1.00 96.56 87 THR A N 1
ATOM 625 C CA . THR A 1 87 ? -7.779 1.344 -2.275 1.00 96.56 87 THR A CA 1
ATOM 626 C C . THR A 1 87 ? -8.425 2.341 -3.242 1.00 96.56 87 THR A C 1
ATOM 628 O O . THR A 1 87 ? -7.717 3.005 -3.994 1.00 96.56 87 THR A O 1
ATOM 631 N N . ASP A 1 88 ? -9.751 2.510 -3.187 1.00 95.06 88 ASP A N 1
ATOM 632 C CA . ASP A 1 88 ? -10.467 3.519 -3.982 1.00 95.06 88 ASP A CA 1
ATOM 633 C C . ASP A 1 88 ? -10.066 4.949 -3.627 1.00 95.06 88 ASP A C 1
ATOM 635 O O . ASP A 1 88 ? -9.941 5.797 -4.510 1.00 95.06 88 ASP A O 1
ATOM 639 N N . TRP A 1 89 ? -9.881 5.243 -2.341 1.00 94.50 89 TRP A N 1
ATOM 640 C CA . TRP A 1 89 ? -9.413 6.551 -1.895 1.00 94.50 89 TRP A CA 1
ATOM 641 C C . TRP A 1 89 ? -8.024 6.873 -2.462 1.00 94.50 89 TRP A C 1
ATOM 643 O O . TRP A 1 89 ? -7.864 7.893 -3.133 1.00 94.50 89 TRP A O 1
ATOM 653 N N . ILE A 1 90 ? -7.066 5.956 -2.311 1.00 95.12 90 ILE A N 1
ATOM 654 C CA . ILE A 1 90 ? -5.691 6.133 -2.801 1.00 95.12 90 ILE A CA 1
ATOM 655 C C . ILE A 1 90 ? -5.647 6.276 -4.328 1.00 95.12 90 ILE A C 1
ATOM 657 O O . ILE A 1 90 ? -4.976 7.168 -4.851 1.00 95.12 90 ILE A O 1
ATOM 661 N N . LEU A 1 91 ? -6.373 5.419 -5.059 1.00 93.81 91 LEU A N 1
ATOM 662 C CA . LEU A 1 91 ? -6.409 5.465 -6.525 1.00 93.81 91 LEU A CA 1
ATOM 663 C C . LEU A 1 91 ? -7.025 6.767 -7.046 1.00 93.81 91 LEU A C 1
ATOM 665 O O . LEU A 1 91 ? -6.543 7.303 -8.044 1.00 93.81 91 LEU A O 1
ATOM 669 N N . ARG A 1 92 ? -8.063 7.292 -6.380 1.00 91.38 92 ARG A N 1
ATOM 670 C CA . ARG A 1 92 ? -8.649 8.592 -6.737 1.00 91.38 92 ARG A CA 1
ATOM 671 C C . ARG A 1 92 ? -7.648 9.729 -6.549 1.00 91.38 92 ARG A C 1
ATOM 673 O O . ARG A 1 92 ? -7.500 10.524 -7.470 1.00 91.38 92 ARG A O 1
ATOM 680 N N . ALA A 1 93 ? -6.925 9.761 -5.429 1.00 90.25 93 ALA A N 1
ATOM 681 C CA . ALA A 1 93 ? -5.903 10.779 -5.177 1.00 90.25 93 ALA A CA 1
ATOM 682 C C . ALA A 1 93 ? -4.756 10.731 -6.207 1.00 90.25 93 ALA A C 1
ATOM 684 O O . ALA A 1 93 ? -4.357 11.752 -6.772 1.00 90.25 93 ALA A O 1
ATOM 685 N N . HIS A 1 94 ? -4.286 9.527 -6.548 1.00 89.19 94 HIS A N 1
ATOM 686 C CA . HIS A 1 94 ? -3.255 9.355 -7.577 1.00 89.19 94 HIS A CA 1
ATOM 687 C C . HIS A 1 94 ? -3.745 9.756 -8.975 1.00 89.19 94 HIS A C 1
ATOM 689 O O . HIS A 1 94 ? -2.989 10.317 -9.765 1.00 89.19 94 HIS A O 1
ATOM 695 N N . ALA A 1 95 ? -5.027 9.545 -9.287 1.00 87.12 95 ALA A N 1
ATOM 696 C CA . ALA A 1 95 ? -5.609 10.021 -10.540 1.00 87.12 95 ALA A CA 1
ATOM 697 C C . ALA A 1 95 ? -5.680 11.560 -10.625 1.00 87.12 95 ALA A C 1
ATOM 699 O O . ALA A 1 95 ? -5.696 12.102 -11.731 1.00 87.12 95 ALA A O 1
ATOM 700 N N . THR A 1 96 ? -5.711 12.265 -9.486 1.00 83.38 96 THR A N 1
ATOM 701 C CA . THR A 1 96 ? -5.770 13.736 -9.419 1.00 83.38 96 THR A CA 1
ATOM 702 C C . THR A 1 96 ? -4.405 14.426 -9.354 1.00 83.38 96 THR A C 1
ATOM 704 O O . THR A 1 96 ? -4.360 15.651 -9.436 1.00 83.38 96 THR A O 1
ATOM 707 N N . GLY A 1 97 ? -3.300 13.673 -9.282 1.00 79.50 97 GLY A N 1
ATOM 708 C CA . GLY A 1 97 ? -1.941 14.221 -9.403 1.00 79.50 97 GLY A CA 1
ATOM 709 C C . GLY A 1 97 ? -0.956 13.816 -8.307 1.00 79.50 97 GLY A C 1
ATOM 710 O O . GLY A 1 97 ? 0.188 14.270 -8.344 1.00 79.50 97 GLY A O 1
ATOM 711 N N . THR A 1 98 ? -1.359 12.975 -7.353 1.00 80.31 98 THR A N 1
ATOM 712 C CA . THR A 1 98 ? -0.428 12.418 -6.368 1.00 80.31 98 THR A CA 1
ATOM 713 C C . THR A 1 98 ? 0.460 11.356 -7.019 1.00 80.31 98 THR A C 1
ATOM 715 O O . THR A 1 98 ? -0.022 10.326 -7.478 1.00 80.31 98 THR A O 1
ATOM 718 N N . ASP A 1 99 ? 1.770 11.605 -7.045 1.00 88.88 99 ASP A N 1
ATOM 719 C CA . ASP A 1 99 ? 2.773 10.757 -7.710 1.00 88.88 99 ASP A CA 1
ATOM 720 C C . ASP A 1 99 ? 3.875 10.314 -6.724 1.00 88.88 99 ASP A C 1
ATOM 722 O O . ASP A 1 99 ? 5.038 10.147 -7.108 1.00 88.88 99 ASP A O 1
ATOM 726 N N . ARG A 1 100 ? 3.563 10.177 -5.427 1.00 94.12 100 ARG A N 1
ATOM 727 C CA . ARG A 1 100 ? 4.559 9.922 -4.373 1.00 94.12 100 ARG A CA 1
ATOM 728 C C . ARG A 1 100 ? 4.128 8.791 -3.441 1.00 94.12 100 ARG A C 1
ATOM 730 O O . ARG A 1 100 ? 2.964 8.674 -3.090 1.00 94.12 100 ARG A O 1
ATOM 737 N N . ILE A 1 101 ? 5.100 7.977 -3.030 1.00 95.50 101 ILE A N 1
ATOM 738 C CA . ILE A 1 101 ? 4.950 6.988 -1.958 1.00 95.50 101 ILE A CA 1
ATOM 739 C C . ILE A 1 101 ? 6.055 7.210 -0.930 1.00 95.50 101 ILE A C 1
ATOM 741 O O . ILE A 1 101 ? 7.222 7.390 -1.288 1.00 95.50 101 ILE A O 1
ATOM 745 N N . ALA A 1 102 ? 5.701 7.172 0.348 1.00 95.38 102 ALA A N 1
ATOM 746 C CA . ALA A 1 102 ? 6.623 7.271 1.461 1.00 95.38 102 ALA A CA 1
ATOM 747 C C . ALA A 1 102 ? 6.772 5.922 2.179 1.00 95.38 102 ALA A C 1
ATOM 749 O O . ALA A 1 102 ? 5.796 5.248 2.493 1.00 95.38 102 ALA A O 1
ATOM 750 N N . VAL A 1 103 ? 8.015 5.536 2.462 1.00 93.00 103 VAL A N 1
ATOM 751 C CA . VAL A 1 103 ? 8.364 4.326 3.221 1.00 93.00 103 VAL A CA 1
ATOM 752 C C . VAL A 1 103 ? 9.277 4.691 4.383 1.00 93.00 103 VAL A C 1
ATOM 754 O O . VAL A 1 103 ? 10.079 5.623 4.295 1.00 93.00 103 VAL A O 1
ATOM 757 N N . ARG A 1 104 ? 9.179 3.958 5.492 1.00 89.00 104 ARG A N 1
ATOM 758 C CA . ARG A 1 104 ? 10.024 4.190 6.670 1.00 89.00 104 ARG A CA 1
ATOM 759 C C . ARG A 1 104 ? 11.262 3.299 6.643 1.00 89.00 104 ARG A C 1
ATOM 761 O O . ARG A 1 104 ? 11.188 2.115 6.324 1.00 89.00 104 ARG A O 1
ATOM 768 N N . THR A 1 105 ? 12.415 3.855 7.008 1.00 84.12 105 THR A N 1
ATOM 769 C CA . THR A 1 105 ? 13.635 3.058 7.199 1.00 84.12 105 THR A CA 1
ATOM 770 C C . THR A 1 105 ? 13.532 2.191 8.454 1.00 84.12 105 THR A C 1
ATOM 772 O O . THR A 1 105 ? 12.866 2.553 9.419 1.00 84.12 105 THR A O 1
ATOM 775 N N . SER A 1 106 ? 14.246 1.065 8.489 1.00 72.62 106 SER A N 1
ATOM 776 C CA . SER A 1 106 ? 14.216 0.108 9.609 1.00 72.62 106 SER A CA 1
ATOM 777 C C . SER A 1 106 ? 14.793 0.630 10.934 1.00 72.62 106 SER A C 1
ATOM 779 O O . SER A 1 106 ? 14.723 -0.067 11.942 1.00 72.62 106 SER A O 1
ATOM 781 N N . GLY A 1 107 ? 15.373 1.835 10.957 1.00 69.88 107 GLY A N 1
ATOM 782 C CA . GLY A 1 107 ? 15.854 2.465 12.189 1.00 69.88 107 GLY A CA 1
ATOM 783 C C . GLY A 1 107 ? 17.050 1.767 12.854 1.00 69.88 107 GLY A C 1
ATOM 784 O O . GLY A 1 107 ? 17.286 1.939 14.045 1.00 69.88 107 GLY A O 1
ATOM 785 N N . SER A 1 108 ? 17.844 0.991 12.108 1.00 62.25 108 SER A N 1
ATOM 786 C CA . SER A 1 108 ? 18.974 0.229 12.673 1.00 62.25 108 SER A CA 1
ATOM 787 C C . SER A 1 108 ? 20.048 1.087 13.365 1.00 62.25 108 SER A C 1
ATOM 789 O O . SER A 1 108 ? 20.830 0.565 14.156 1.00 62.25 108 SER A O 1
ATOM 791 N N . THR A 1 109 ? 20.087 2.396 13.096 1.00 69.62 109 THR A N 1
ATOM 792 C CA . THR A 1 109 ? 21.035 3.361 13.681 1.00 69.62 109 THR A CA 1
ATOM 793 C C . THR A 1 109 ? 20.357 4.562 14.357 1.00 69.62 109 THR A C 1
ATOM 795 O O . THR A 1 109 ? 21.026 5.545 14.678 1.00 69.62 109 THR A O 1
ATOM 798 N N . GLY A 1 110 ? 19.039 4.516 14.581 1.00 73.25 110 GLY A N 1
ATOM 799 C CA . GLY A 1 110 ? 18.268 5.612 15.179 1.00 73.25 110 GLY A CA 1
ATOM 800 C C . GLY A 1 110 ? 16.786 5.556 14.811 1.00 73.25 110 GLY A C 1
ATOM 801 O O . GLY A 1 110 ? 16.307 4.557 14.289 1.00 73.25 110 GLY A O 1
ATOM 802 N N . SER A 1 111 ? 16.038 6.632 15.054 1.00 75.44 111 SER A N 1
ATOM 803 C CA . SER A 1 111 ? 14.611 6.656 14.711 1.00 75.44 111 SER A CA 1
ATOM 804 C C . SER A 1 111 ? 14.384 6.425 13.204 1.00 75.44 111 SER A C 1
ATOM 806 O O . SER A 1 111 ? 15.086 7.044 12.393 1.00 75.44 111 SER A O 1
ATOM 808 N N . PRO A 1 112 ? 13.409 5.576 12.817 1.00 81.25 112 PRO A N 1
ATOM 809 C CA . PRO A 1 112 ? 12.968 5.413 11.435 1.00 81.25 112 PRO A CA 1
ATOM 810 C C . PRO A 1 112 ? 12.771 6.756 10.735 1.00 81.25 112 PRO A C 1
ATOM 812 O O . PRO A 1 112 ? 12.076 7.636 11.246 1.00 81.25 112 PRO A O 1
ATOM 815 N N . ARG A 1 113 ? 13.380 6.913 9.560 1.00 85.75 113 ARG A N 1
ATOM 816 C CA . ARG A 1 113 ? 13.225 8.108 8.722 1.00 85.75 113 ARG A CA 1
ATOM 817 C C . ARG A 1 113 ? 12.218 7.829 7.623 1.00 85.75 113 ARG A C 1
ATOM 819 O O . ARG A 1 113 ? 12.221 6.734 7.067 1.00 85.75 113 ARG A O 1
ATOM 826 N N . LEU A 1 114 ? 11.400 8.826 7.308 1.00 88.81 114 LEU A N 1
ATOM 827 C CA . LEU A 1 114 ? 10.511 8.767 6.159 1.00 88.81 114 LEU A CA 1
ATOM 828 C C . LEU A 1 114 ? 11.315 9.058 4.884 1.00 88.81 114 LEU A C 1
ATOM 830 O O . LEU A 1 114 ? 11.995 10.081 4.788 1.00 88.81 114 LEU A O 1
ATOM 834 N N . CYS A 1 115 ? 11.255 8.143 3.926 1.00 93.19 115 CYS A N 1
ATOM 835 C CA . CYS A 1 115 ? 11.882 8.251 2.617 1.00 93.19 115 CYS A CA 1
ATOM 836 C C . CYS A 1 115 ? 10.785 8.312 1.559 1.00 93.19 115 CYS A C 1
ATOM 838 O O . CYS A 1 115 ? 9.974 7.397 1.462 1.00 93.19 115 CYS A O 1
ATOM 840 N N . VAL A 1 116 ? 10.761 9.394 0.781 1.00 95.38 116 VAL A N 1
ATOM 841 C CA . VAL A 1 116 ? 9.726 9.624 -0.229 1.00 95.38 116 VAL A CA 1
ATOM 842 C C . VAL A 1 116 ? 10.275 9.323 -1.617 1.00 95.38 116 VAL A C 1
ATOM 844 O O . VAL A 1 116 ? 11.344 9.808 -1.986 1.00 95.38 116 VAL A O 1
ATOM 847 N N . HIS A 1 117 ? 9.515 8.553 -2.382 1.00 95.88 117 HIS A N 1
ATOM 848 C CA . HIS A 1 117 ? 9.842 8.078 -3.717 1.00 95.88 117 HIS A CA 1
ATOM 849 C C . HIS A 1 117 ? 8.789 8.560 -4.711 1.00 95.88 117 HIS A C 1
ATOM 851 O O . HIS A 1 117 ? 7.600 8.590 -4.394 1.00 95.88 117 HIS A O 1
ATOM 857 N N . ALA A 1 118 ? 9.217 8.925 -5.920 1.00 94.56 118 ALA A N 1
ATOM 858 C CA . ALA A 1 118 ? 8.285 9.197 -7.001 1.00 94.56 118 ALA A CA 1
ATOM 859 C C . ALA A 1 118 ? 7.736 7.870 -7.547 1.00 94.56 118 ALA A C 1
ATOM 861 O O . ALA A 1 118 ? 8.493 6.944 -7.841 1.00 94.56 118 ALA A O 1
ATOM 862 N N . VAL A 1 119 ? 6.417 7.782 -7.706 1.00 94.94 119 VAL A N 1
ATOM 863 C CA . VAL A 1 119 ? 5.730 6.613 -8.270 1.00 94.94 119 VAL A CA 1
ATOM 864 C C . VAL A 1 119 ? 6.262 6.250 -9.663 1.00 94.94 119 VAL A C 1
ATOM 866 O O . VAL A 1 119 ? 6.522 5.067 -9.883 1.00 94.94 119 VAL A O 1
ATOM 869 N N . PRO A 1 120 ? 6.498 7.202 -10.593 1.00 93.75 120 PRO A N 1
ATOM 870 C CA . PRO A 1 120 ? 7.068 6.876 -11.899 1.00 93.75 120 PRO A CA 1
ATOM 871 C C . PRO A 1 120 ? 8.424 6.167 -11.821 1.00 93.75 120 PRO A C 1
ATOM 873 O O . PRO A 1 120 ? 8.630 5.205 -12.555 1.00 93.75 120 PRO A O 1
ATOM 876 N N . ASP A 1 121 ? 9.305 6.588 -10.910 1.00 95.12 121 ASP A N 1
ATOM 877 C CA . ASP A 1 121 ? 10.643 6.004 -10.759 1.00 95.12 121 ASP A CA 1
ATOM 878 C C . ASP A 1 121 ? 10.550 4.558 -10.247 1.00 95.12 121 ASP A C 1
ATOM 880 O O . ASP A 1 121 ? 11.229 3.662 -10.745 1.00 95.12 121 ASP A O 1
ATOM 884 N N . LEU A 1 122 ? 9.650 4.306 -9.289 1.00 95.44 122 LEU A N 1
ATOM 885 C CA . LEU A 1 122 ? 9.382 2.962 -8.766 1.00 95.44 122 LEU A CA 1
ATOM 886 C C . LEU A 1 122 ? 8.787 2.031 -9.833 1.00 95.44 122 LEU A C 1
ATOM 888 O O . LEU A 1 122 ? 9.122 0.847 -9.8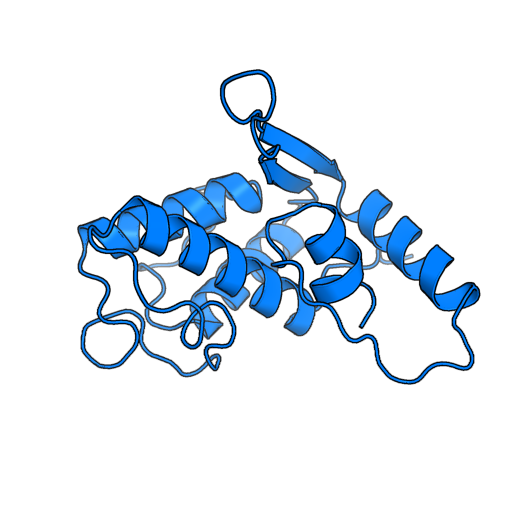98 1.00 95.44 122 LEU A O 1
ATOM 892 N N . LEU A 1 123 ? 7.893 2.556 -10.676 1.00 95.06 123 LEU A N 1
ATOM 893 C CA . LEU A 1 123 ? 7.302 1.802 -11.781 1.00 95.06 123 LEU A CA 1
ATOM 894 C C . LEU A 1 123 ? 8.329 1.505 -12.878 1.00 95.06 123 LEU A C 1
ATOM 896 O O . LEU A 1 123 ? 8.314 0.407 -13.434 1.00 95.06 123 LEU A O 1
ATOM 900 N N . GLU A 1 124 ? 9.229 2.445 -13.176 1.00 95.06 124 GLU A N 1
ATOM 901 C CA . GLU A 1 124 ? 10.340 2.229 -14.107 1.00 95.06 124 GLU A CA 1
ATOM 902 C C . GLU A 1 124 ? 11.304 1.158 -13.582 1.00 95.06 124 GLU A C 1
ATOM 904 O O . GLU A 1 124 ? 11.680 0.250 -14.327 1.00 95.06 124 GLU A O 1
ATOM 909 N N . GLU A 1 125 ? 11.633 1.194 -12.290 1.00 95.44 125 GLU A N 1
ATOM 910 C CA . GLU A 1 125 ? 12.453 0.170 -11.639 1.00 95.44 125 GLU A CA 1
ATOM 911 C C . GLU A 1 125 ? 11.793 -1.220 -11.704 1.00 95.44 125 GLU A C 1
ATOM 913 O O . GLU A 1 125 ? 12.427 -2.196 -12.119 1.00 95.44 125 GLU A O 1
ATOM 918 N N . ALA A 1 126 ? 10.503 -1.322 -11.367 1.00 94.81 126 ALA A N 1
ATOM 919 C CA . ALA A 1 126 ? 9.757 -2.576 -11.474 1.00 94.81 126 ALA A CA 1
ATOM 920 C C . ALA A 1 126 ? 9.708 -3.091 -12.925 1.00 94.81 126 ALA A C 1
ATOM 922 O O . ALA A 1 126 ? 9.946 -4.275 -13.174 1.00 94.81 126 ALA A O 1
ATOM 923 N N . ALA A 1 127 ? 9.474 -2.207 -13.901 1.00 94.00 127 ALA A N 1
ATOM 924 C CA . ALA A 1 127 ? 9.482 -2.564 -15.318 1.00 94.00 127 ALA A CA 1
ATOM 925 C C . ALA A 1 127 ? 10.863 -3.060 -15.773 1.00 94.00 127 ALA A C 1
ATOM 927 O O . ALA A 1 127 ? 10.954 -4.067 -16.481 1.00 94.00 127 ALA A O 1
ATOM 928 N N . PHE A 1 128 ? 11.944 -2.411 -15.328 1.00 95.38 128 PHE A N 1
ATOM 929 C CA . PHE A 1 128 ? 13.306 -2.869 -15.585 1.00 95.38 128 PHE A CA 1
ATOM 930 C C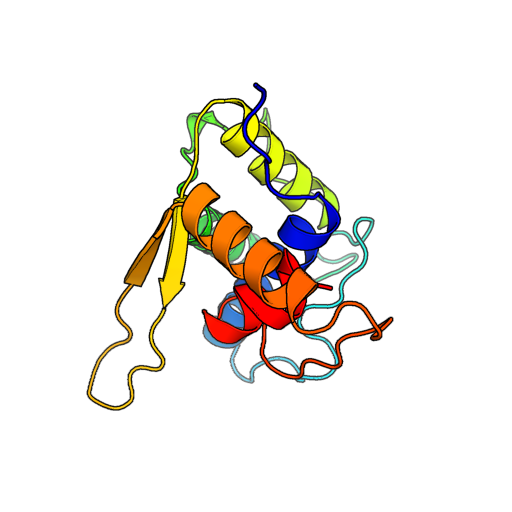 . PHE A 1 128 ? 13.526 -4.282 -15.034 1.00 95.38 128 PHE A C 1
ATOM 932 O O . PHE A 1 128 ? 13.979 -5.159 -15.778 1.00 95.38 128 PHE A O 1
ATOM 939 N N . PHE A 1 129 ? 13.148 -4.550 -13.780 1.00 94.44 129 PHE A N 1
ATOM 940 C CA . PHE A 1 129 ? 13.273 -5.891 -13.205 1.00 94.44 129 PHE A CA 1
ATOM 941 C C . PHE A 1 129 ? 12.428 -6.929 -13.946 1.00 94.44 129 PHE A C 1
ATOM 943 O O . PHE A 1 129 ? 12.930 -8.025 -14.199 1.00 94.44 129 PHE A O 1
ATOM 950 N N . ALA A 1 130 ? 11.219 -6.589 -14.398 1.00 93.50 130 ALA A N 1
ATOM 951 C CA . ALA A 1 130 ? 10.397 -7.497 -15.200 1.00 93.50 130 ALA A CA 1
ATOM 952 C C . ALA A 1 130 ? 11.142 -7.990 -16.458 1.00 93.50 130 ALA A C 1
ATOM 954 O O . ALA A 1 130 ? 11.077 -9.174 -16.791 1.00 93.50 130 ALA A O 1
ATOM 955 N N . THR A 1 131 ? 11.950 -7.136 -17.105 1.00 95.00 131 THR A N 1
ATOM 956 C CA . THR A 1 131 ? 12.783 -7.557 -18.254 1.00 95.00 131 THR A CA 1
ATOM 957 C C . THR A 1 131 ? 13.883 -8.553 -17.877 1.00 95.00 131 THR A C 1
ATOM 959 O O . THR A 1 131 ? 14.296 -9.373 -18.700 1.00 95.00 131 THR A O 1
ATOM 962 N N . ARG A 1 132 ? 14.377 -8.505 -16.635 1.00 95.19 132 ARG A N 1
ATOM 963 C CA . ARG A 1 132 ? 15.433 -9.398 -16.136 1.00 95.19 132 ARG A CA 1
ATOM 964 C C . ARG A 1 132 ? 14.901 -10.776 -15.756 1.00 95.19 132 ARG A C 1
ATOM 966 O O . ARG A 1 132 ? 15.672 -11.731 -15.788 1.00 95.19 132 ARG A O 1
ATOM 973 N N . PHE A 1 133 ? 13.606 -10.878 -15.458 1.00 91.94 133 PHE A N 1
ATOM 974 C CA . PHE A 1 133 ? 12.928 -12.106 -15.029 1.00 91.94 133 PHE A CA 1
ATOM 975 C C . PHE A 1 133 ? 11.787 -12.513 -15.970 1.00 91.94 133 PHE A C 1
ATOM 977 O O . PHE A 1 133 ? 10.822 -13.137 -15.538 1.00 91.94 133 PHE A O 1
ATOM 984 N N . ALA A 1 134 ? 11.899 -12.190 -17.262 1.00 90.00 134 ALA A N 1
ATOM 985 C CA . ALA A 1 134 ? 10.835 -12.389 -18.250 1.00 90.00 134 ALA A CA 1
ATOM 986 C C . ALA A 1 134 ? 10.372 -13.855 -18.421 1.00 90.00 134 ALA A C 1
ATOM 988 O O . ALA A 1 134 ? 9.296 -14.109 -18.955 1.00 90.00 134 ALA A O 1
ATOM 989 N N . ASP A 1 135 ? 11.171 -14.830 -17.980 1.00 93.12 135 ASP A N 1
ATOM 990 C CA . ASP A 1 135 ? 10.853 -16.261 -18.009 1.00 93.12 135 ASP A CA 1
ATOM 991 C C . ASP A 1 135 ? 10.220 -16.783 -16.701 1.00 93.12 135 ASP A C 1
ATOM 993 O O . ASP A 1 135 ? 9.935 -17.979 -16.568 1.00 93.12 135 ASP A O 1
ATOM 997 N N . ARG A 1 136 ? 9.980 -15.900 -15.727 1.00 92.50 136 ARG A N 1
ATOM 998 C CA . ARG A 1 136 ? 9.348 -16.212 -14.442 1.00 92.50 136 ARG A CA 1
ATOM 999 C C . ARG A 1 136 ? 7.878 -15.809 -14.464 1.00 92.50 136 ARG A C 1
ATOM 1001 O O . ARG A 1 136 ? 7.479 -14.861 -15.123 1.00 92.50 136 ARG A O 1
ATOM 1008 N N . ARG A 1 137 ? 7.058 -16.577 -13.742 1.00 86.88 137 ARG A N 1
ATOM 1009 C CA . ARG A 1 137 ? 5.593 -16.395 -13.691 1.00 86.88 137 ARG A CA 1
ATOM 1010 C C . ARG A 1 137 ? 5.076 -15.913 -12.341 1.00 86.88 137 ARG A C 1
ATOM 1012 O O . ARG A 1 137 ? 3.881 -15.687 -12.202 1.00 86.88 137 ARG A O 1
ATOM 1019 N N . ARG A 1 138 ? 5.937 -15.903 -11.323 1.00 88.00 138 ARG A N 1
ATOM 1020 C CA . ARG A 1 138 ? 5.554 -15.596 -9.949 1.00 88.00 138 ARG A CA 1
ATOM 1021 C C . ARG A 1 138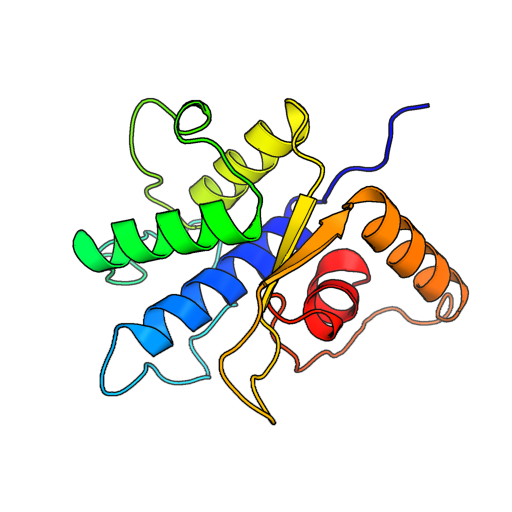 ? 6.770 -15.173 -9.145 1.00 88.00 138 ARG A C 1
ATOM 1023 O O . ARG A 1 138 ? 7.781 -15.879 -9.149 1.00 88.00 138 ARG A O 1
ATOM 1030 N N . VAL A 1 139 ? 6.614 -14.096 -8.389 1.00 87.81 139 VAL A N 1
ATOM 1031 C CA . VAL A 1 139 ? 7.518 -13.712 -7.304 1.00 87.81 139 VAL A CA 1
ATOM 1032 C C . VAL A 1 139 ? 6.988 -14.279 -5.983 1.00 87.81 139 VAL A C 1
ATOM 1034 O O . VAL A 1 139 ? 5.793 -14.214 -5.694 1.00 87.81 139 VAL A O 1
ATOM 1037 N N . VAL A 1 140 ? 7.872 -14.877 -5.181 1.00 89.56 140 VAL A N 1
ATOM 1038 C CA . VAL A 1 140 ? 7.580 -15.234 -3.785 1.00 89.56 140 VAL A CA 1
ATOM 1039 C C . VAL A 1 140 ? 8.326 -14.238 -2.912 1.00 89.56 140 VAL A C 1
ATOM 1041 O O . VAL A 1 140 ? 9.546 -14.319 -2.789 1.00 89.56 140 VAL A O 1
ATOM 1044 N N . ALA A 1 141 ? 7.596 -13.286 -2.341 1.00 87.94 141 ALA A N 1
ATOM 1045 C CA . ALA A 1 141 ? 8.147 -12.255 -1.477 1.00 87.94 141 ALA A CA 1
ATOM 1046 C C . ALA A 1 141 ? 7.648 -12.449 -0.042 1.00 87.94 141 ALA A C 1
ATOM 1048 O O . ALA A 1 141 ? 6.483 -12.763 0.184 1.00 87.94 141 ALA A O 1
ATOM 1049 N N . LEU A 1 142 ? 8.555 -12.280 0.920 1.00 87.75 142 LEU A N 1
ATOM 1050 C CA . LEU A 1 142 ? 8.267 -12.361 2.359 1.00 87.75 142 LEU A CA 1
ATOM 1051 C C . LEU A 1 142 ? 8.389 -10.996 3.048 1.00 87.75 142 LEU A C 1
ATOM 1053 O O . LEU A 1 142 ? 8.238 -10.894 4.261 1.00 87.75 142 LEU A O 1
ATOM 1057 N N . VAL A 1 143 ? 8.717 -9.958 2.277 1.00 89.81 143 VAL A N 1
ATOM 1058 C CA . VAL A 1 143 ? 8.901 -8.599 2.779 1.00 89.81 143 VAL A CA 1
ATOM 1059 C C . VAL A 1 143 ? 7.578 -7.841 2.619 1.00 89.81 143 VAL A C 1
ATOM 1061 O O . VAL A 1 143 ? 7.064 -7.781 1.498 1.00 89.81 143 VAL A O 1
ATOM 1064 N N . PRO A 1 144 ? 7.026 -7.260 3.696 1.00 90.62 144 PRO A N 1
ATOM 1065 C CA . PRO A 1 144 ? 5.829 -6.425 3.633 1.00 90.62 144 PRO A CA 1
ATOM 1066 C C . PRO A 1 144 ? 5.955 -5.258 2.643 1.00 90.62 144 PRO A C 1
ATOM 1068 O O . PRO A 1 144 ? 7.034 -4.691 2.467 1.00 90.62 144 PRO A O 1
ATOM 1071 N N . ALA A 1 145 ? 4.849 -4.907 1.984 1.00 93.94 145 ALA A N 1
ATOM 1072 C CA . ALA A 1 145 ? 4.821 -3.916 0.905 1.00 93.94 145 ALA A CA 1
ATOM 1073 C C . ALA A 1 145 ? 4.960 -2.447 1.364 1.00 93.94 145 ALA A C 1
ATOM 1075 O O . ALA A 1 145 ? 5.013 -1.557 0.520 1.00 93.94 145 ALA A O 1
ATOM 1076 N N . ASP A 1 146 ? 5.060 -2.192 2.670 1.00 92.12 146 ASP A N 1
ATOM 1077 C CA . ASP A 1 146 ? 5.370 -0.893 3.286 1.00 92.12 146 ASP A CA 1
ATOM 1078 C C . ASP A 1 146 ? 6.885 -0.664 3.487 1.00 92.12 146 ASP A C 1
ATOM 1080 O O . ASP A 1 146 ? 7.320 0.408 3.910 1.00 92.12 146 ASP A O 1
ATOM 1084 N N . HIS A 1 147 ? 7.712 -1.656 3.140 1.00 91.88 147 HIS A N 1
ATOM 1085 C CA . HIS A 1 147 ? 9.167 -1.544 3.051 1.00 91.88 147 HIS A CA 1
ATOM 1086 C C . HIS A 1 147 ? 9.599 -1.371 1.587 1.00 91.88 147 HIS A C 1
ATOM 1088 O O . HIS A 1 147 ? 9.064 -2.052 0.721 1.00 91.88 147 HIS A O 1
ATOM 1094 N N . LEU A 1 148 ? 10.640 -0.577 1.286 1.00 92.19 148 LEU A N 1
ATOM 1095 C CA . LEU A 1 148 ? 11.083 -0.309 -0.100 1.00 92.19 148 LEU A CA 1
ATOM 1096 C C . LEU A 1 148 ? 11.268 -1.581 -0.958 1.00 92.19 148 LEU A C 1
ATOM 1098 O O . LEU A 1 148 ? 10.732 -1.675 -2.056 1.00 92.19 148 LEU A O 1
ATOM 1102 N N . TYR A 1 149 ? 11.970 -2.601 -0.446 1.00 90.50 149 TYR A N 1
ATOM 1103 C CA . TYR A 1 149 ? 12.054 -3.900 -1.133 1.00 90.50 149 TYR A CA 1
ATOM 1104 C C . TYR A 1 149 ? 10.686 -4.569 -1.341 1.00 90.50 149 TYR A C 1
ATOM 1106 O O . TYR A 1 149 ? 10.422 -5.080 -2.424 1.00 90.50 149 TYR A O 1
ATOM 1114 N N . GLY A 1 150 ? 9.803 -4.584 -0.342 1.00 93.56 150 GLY A N 1
ATOM 1115 C CA . GLY A 1 150 ? 8.476 -5.170 -0.519 1.00 93.56 150 GLY A CA 1
ATOM 1116 C C . GLY A 1 150 ? 7.599 -4.357 -1.472 1.00 93.56 150 GLY A C 1
ATOM 1117 O O . GLY A 1 150 ? 6.819 -4.934 -2.219 1.00 93.56 150 GLY A O 1
ATOM 1118 N N . LEU A 1 151 ? 7.772 -3.038 -1.539 1.00 94.50 151 LEU A N 1
ATOM 1119 C CA . LEU A 1 151 ? 7.071 -2.185 -2.492 1.00 94.50 151 LEU A CA 1
ATOM 1120 C C . LEU A 1 151 ? 7.309 -2.681 -3.925 1.00 94.50 151 LEU A C 1
ATOM 1122 O O . LEU A 1 151 ? 6.365 -3.001 -4.644 1.00 94.50 151 LEU A O 1
ATOM 1126 N N . VAL A 1 152 ? 8.574 -2.865 -4.306 1.00 94.62 152 VAL A N 1
ATOM 1127 C CA . VAL A 1 152 ? 8.932 -3.363 -5.641 1.00 94.62 152 VAL A CA 1
ATOM 1128 C C . VAL A 1 152 ? 8.542 -4.834 -5.811 1.00 94.62 152 VAL A C 1
ATOM 1130 O O . VAL A 1 152 ? 7.809 -5.173 -6.737 1.00 94.62 152 VAL A O 1
ATOM 1133 N N . TRP A 1 153 ? 8.991 -5.718 -4.915 1.00 94.06 153 TRP A N 1
ATOM 1134 C CA . TRP A 1 153 ? 8.924 -7.172 -5.122 1.00 94.06 153 TRP A CA 1
ATOM 1135 C C . TRP A 1 153 ? 7.591 -7.818 -4.722 1.00 94.06 153 TRP A C 1
ATOM 1137 O O . TRP A 1 153 ? 7.232 -8.858 -5.272 1.00 94.06 153 TRP A O 1
ATOM 1147 N N . THR A 1 154 ? 6.858 -7.228 -3.779 1.00 93.50 154 THR A N 1
ATOM 1148 C CA . THR A 1 154 ? 5.563 -7.736 -3.291 1.00 93.50 154 THR A CA 1
ATOM 1149 C C . THR A 1 154 ? 4.391 -7.046 -3.997 1.00 93.50 154 THR A C 1
ATOM 1151 O O . THR A 1 154 ? 3.372 -7.689 -4.270 1.00 93.50 154 THR A O 1
ATOM 1154 N N . ALA A 1 155 ? 4.509 -5.754 -4.331 1.00 94.56 155 ALA A N 1
ATOM 1155 C CA . ALA A 1 155 ? 3.393 -4.975 -4.875 1.00 94.56 155 ALA A CA 1
ATOM 1156 C C . ALA A 1 155 ? 3.517 -4.601 -6.361 1.00 94.56 155 ALA A C 1
ATOM 1158 O O . ALA A 1 155 ? 2.561 -4.849 -7.098 1.00 94.56 155 ALA A O 1
ATOM 1159 N N . LEU A 1 156 ? 4.639 -4.023 -6.807 1.00 94.75 156 LEU A N 1
ATOM 1160 C CA . LEU A 1 156 ? 4.751 -3.415 -8.146 1.00 94.75 156 LEU A CA 1
ATOM 1161 C C . LEU A 1 156 ? 5.155 -4.384 -9.263 1.00 94.75 156 LEU A C 1
ATOM 1163 O O . LEU A 1 156 ? 4.693 -4.221 -10.390 1.00 94.75 156 LEU A O 1
ATOM 1167 N N . LEU A 1 157 ? 5.982 -5.390 -8.968 1.00 91.62 157 LEU A N 1
ATOM 1168 C CA . LEU A 1 157 ? 6.500 -6.337 -9.963 1.00 91.62 157 LEU A CA 1
ATOM 1169 C C . LEU A 1 157 ? 5.591 -7.535 -10.333 1.00 91.62 157 LEU A C 1
ATOM 1171 O O . LEU A 1 157 ? 5.782 -8.067 -11.421 1.00 91.62 157 LEU A O 1
ATOM 1175 N N . PRO A 1 158 ? 4.672 -7.986 -9.459 1.00 73.12 158 PRO A N 1
ATOM 1176 C CA . PRO A 1 158 ? 4.280 -9.395 -9.250 1.00 73.12 158 PRO A CA 1
ATOM 1177 C C . PRO A 1 158 ? 4.158 -10.288 -10.496 1.00 73.12 158 PRO A C 1
ATOM 1179 O O . PRO A 1 158 ? 3.353 -9.959 -11.398 1.00 73.12 158 PRO A O 1
#